Protein AF-A0A067TPL4-F1 (afdb_monomer)

Mean predicted aligned error: 11.35 Å

Secondary structure (DSSP, 8-state):
-----------S-HHHHHHHHHHHHHHHHHH-HHHHHHHHHHHHHSTTHHHHHHHIIIIIHHHHHHHHHHHHHTEETTEEPTTSHHHHHHHHHTTT---TTSHHHHHHHHHTS-TT----TTSSTTTHHHHHHHHHHHHHHHHHHHHH-

Sequence (149 aa):
MVPTTKICVPVPTLEGILELVANGWDATAITHPILTGLFFILWSYYPKFPFQVVRYVVWGLPKCIFVWFLRCLGFGEEGIEPDSYASRYQSTYYGAYIPEDSHFAHYQSYGALPLYRTTVHRNEEESSGLWDGFGWALFVGGLVVMVKY

InterPro domains:
  IPR038213 IFI6/IFI27-like domain superfamily [G3DSA:6.10.110.10] (52-121)

pLDDT: mean 81.96, std 11.32, range [49.0, 93.0]

Organism: Galerina marginata (strain CBS 339.88) (NCBI:txid685588)

Foldseek 3Di:
DDPDPDDDQDDPDPVSVVVVVVVVCCVPLVVCLLVLLVVLLVCLVPVCVVVVVVCCVVPVVVLLVLLVVLVQQQLALVGGHPPGVLNVVCCVPPNPDDDCPDPSVVSNVSNNDDSPPDPPPPPPPPCPPVSNVVSVVSNVVSVCSNVVD

Radius of gyration: 25.63 Å; Cα contacts (8 Å, |Δi|>4): 110; chains: 1; bounding box: 49×58×62 Å

Structure (mmCIF, N/CA/C/O backbone):
data_AF-A0A067TPL4-F1
#
_entry.id   AF-A0A067TPL4-F1
#
loop_
_atom_site.group_PDB
_atom_site.id
_atom_site.type_symbol
_atom_site.label_atom_id
_atom_site.label_alt_id
_atom_site.label_comp_id
_atom_site.label_asym_id
_atom_site.label_entity_id
_atom_site.label_seq_id
_atom_site.pdbx_PDB_ins_code
_atom_site.Cartn_x
_atom_site.Cartn_y
_atom_site.Cartn_z
_atom_site.occupancy
_atom_site.B_iso_or_equiv
_atom_site.auth_seq_id
_atom_site.auth_comp_id
_atom_site.auth_asym_id
_atom_site.auth_atom_id
_atom_site.pdbx_PDB_model_num
ATOM 1 N N . MET A 1 1 ? 12.630 40.946 -20.821 1.00 49.00 1 MET A N 1
ATOM 2 C CA . MET A 1 1 ? 11.352 40.248 -21.080 1.00 49.00 1 MET A CA 1
ATOM 3 C C . MET A 1 1 ? 11.545 38.796 -20.685 1.00 49.00 1 MET A C 1
ATOM 5 O O . MET A 1 1 ? 12.434 38.163 -21.232 1.00 49.00 1 MET A O 1
ATOM 9 N N . VAL A 1 2 ? 10.815 38.314 -19.678 1.00 59.41 2 VAL A N 1
ATOM 10 C CA . VAL A 1 2 ? 10.918 36.923 -19.205 1.00 59.41 2 VAL A CA 1
ATOM 11 C C . VAL A 1 2 ? 10.052 36.055 -20.125 1.00 59.41 2 VAL A C 1
ATOM 13 O O . VAL A 1 2 ? 8.862 36.357 -20.250 1.00 59.41 2 VAL A O 1
ATOM 16 N N . PRO A 1 3 ? 10.602 35.032 -20.804 1.00 61.66 3 PRO A N 1
ATOM 17 C CA . PRO A 1 3 ? 9.795 34.136 -21.621 1.00 61.66 3 PRO A CA 1
ATOM 18 C C . PRO A 1 3 ? 8.825 33.384 -20.706 1.00 61.66 3 PRO A C 1
ATOM 20 O O . PRO A 1 3 ? 9.230 32.689 -19.778 1.00 61.66 3 PRO A O 1
ATOM 23 N N . THR A 1 4 ? 7.529 33.581 -20.928 1.00 62.34 4 THR A N 1
ATOM 24 C CA . THR A 1 4 ? 6.472 32.917 -20.164 1.00 62.34 4 THR A CA 1
ATOM 25 C C . THR A 1 4 ? 6.242 31.545 -20.782 1.00 62.34 4 THR A C 1
ATOM 27 O O . THR A 1 4 ? 5.617 31.423 -21.836 1.00 62.34 4 THR A O 1
ATOM 30 N N . THR A 1 5 ? 6.778 30.506 -20.150 1.00 70.44 5 THR A N 1
ATOM 31 C CA . THR A 1 5 ? 6.550 29.113 -20.539 1.00 70.44 5 THR A CA 1
ATOM 32 C C . THR A 1 5 ? 5.084 28.772 -20.268 1.00 70.44 5 THR A C 1
ATOM 34 O O . THR A 1 5 ? 4.681 28.556 -19.127 1.00 70.44 5 THR A O 1
ATOM 37 N N . LYS A 1 6 ? 4.245 28.797 -21.309 1.00 55.88 6 LYS A N 1
ATOM 38 C CA . LYS A 1 6 ? 2.842 28.378 -21.211 1.00 55.88 6 LYS A CA 1
ATOM 39 C C . LYS A 1 6 ? 2.794 26.853 -21.162 1.00 55.88 6 LYS A C 1
ATOM 41 O O . LYS A 1 6 ? 2.967 26.200 -22.185 1.00 55.88 6 LYS A O 1
ATOM 46 N N . ILE A 1 7 ? 2.574 26.295 -19.975 1.00 58.41 7 ILE A N 1
ATOM 47 C CA . ILE A 1 7 ? 2.300 24.866 -19.802 1.00 58.41 7 ILE A CA 1
ATOM 48 C C . ILE A 1 7 ? 0.805 24.665 -20.059 1.00 58.41 7 ILE A C 1
ATOM 50 O O . ILE A 1 7 ? -0.029 24.956 -19.203 1.00 58.41 7 ILE A O 1
ATOM 54 N N . CYS A 1 8 ? 0.462 24.220 -21.264 1.00 63.31 8 CYS A N 1
ATOM 55 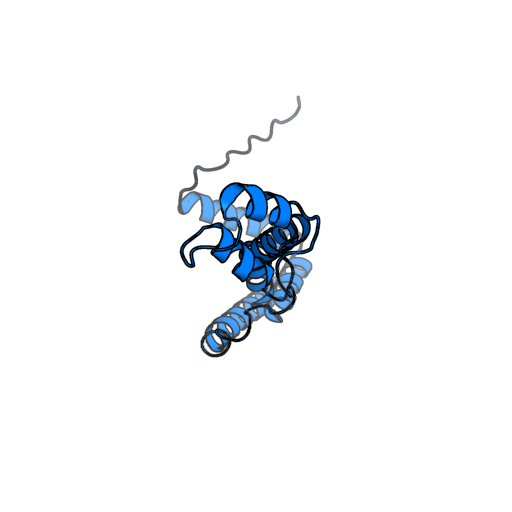C CA . CYS A 1 8 ? -0.891 23.790 -21.592 1.00 63.31 8 CYS A CA 1
ATOM 56 C C . CYS A 1 8 ? -1.049 22.344 -21.111 1.00 63.31 8 CYS A C 1
ATOM 58 O O . CYS A 1 8 ? -0.502 21.435 -21.726 1.00 63.31 8 CYS A O 1
ATOM 60 N N . VAL A 1 9 ? -1.752 22.130 -19.996 1.00 59.22 9 VAL A N 1
ATOM 61 C CA . VAL A 1 9 ? -2.098 20.776 -19.543 1.00 59.22 9 VAL A CA 1
ATOM 62 C C . VAL A 1 9 ? -3.332 20.332 -20.332 1.00 59.22 9 VAL A C 1
ATOM 64 O O . VAL A 1 9 ? -4.377 20.977 -20.194 1.00 59.22 9 VAL A O 1
ATOM 67 N N . PRO A 1 10 ? -3.246 19.297 -21.187 1.00 59.84 10 PRO A N 1
ATOM 68 C CA . PRO A 1 10 ? -4.414 18.802 -21.894 1.00 59.84 10 PRO A CA 1
ATOM 69 C C . PRO A 1 10 ? -5.445 18.269 -20.889 1.00 59.84 10 PRO A C 1
ATOM 71 O O . PRO A 1 10 ? -5.107 17.642 -19.884 1.00 59.84 10 PRO A O 1
ATOM 74 N N . VAL A 1 11 ? -6.720 18.549 -21.168 1.00 61.53 11 VAL A N 1
ATOM 75 C CA . VAL A 1 11 ? -7.891 17.939 -20.512 1.00 61.53 11 VAL A CA 1
ATOM 76 C C . VAL A 1 11 ? -7.692 16.413 -20.502 1.00 61.53 11 VAL A C 1
ATOM 78 O O . VAL A 1 11 ? -7.123 15.919 -21.473 1.00 61.53 11 VAL A O 1
ATOM 81 N N . PRO A 1 12 ? -8.110 15.657 -19.460 1.00 66.69 12 PRO A N 1
ATOM 82 C CA . PRO A 1 12 ? -7.796 14.230 -19.310 1.00 66.69 12 PRO A CA 1
ATOM 83 C C . PRO A 1 12 ? -8.559 13.360 -20.325 1.00 66.69 12 PRO A C 1
ATOM 85 O O . PRO A 1 12 ? -9.450 12.585 -19.985 1.00 66.69 12 PRO A O 1
ATOM 88 N N . THR A 1 13 ? -8.220 13.514 -21.597 1.00 84.62 13 THR A N 1
ATOM 89 C CA . THR A 1 13 ? -8.574 12.638 -22.701 1.00 84.62 13 THR A CA 1
ATOM 90 C C . THR A 1 13 ? -7.477 11.585 -22.842 1.00 84.62 13 THR A C 1
ATOM 92 O O . THR A 1 13 ? -6.321 11.818 -22.483 1.00 84.62 13 THR A O 1
ATOM 95 N N . LEU A 1 14 ? -7.826 10.404 -23.360 1.00 78.81 14 LEU A N 1
ATOM 96 C CA . LEU A 1 14 ? -6.853 9.328 -23.600 1.00 78.81 14 LEU A CA 1
ATOM 97 C C . LEU A 1 14 ? -5.683 9.800 -24.475 1.00 78.81 14 LEU A C 1
ATOM 99 O O . LEU A 1 14 ? -4.539 9.455 -24.199 1.00 78.81 14 LEU A O 1
ATOM 103 N N . GLU A 1 15 ? -5.969 10.636 -25.474 1.00 83.75 15 GLU A N 1
ATOM 104 C CA . GLU A 1 15 ? -4.963 11.246 -26.348 1.00 83.75 15 GLU A CA 1
ATOM 105 C C . GLU A 1 15 ? -4.005 12.157 -25.569 1.00 83.75 15 GLU A C 1
ATOM 107 O O . GLU A 1 15 ? -2.792 12.037 -25.723 1.00 83.75 15 GLU A O 1
ATOM 112 N N . GLY A 1 16 ? -4.523 12.987 -24.656 1.00 77.50 16 GLY A N 1
ATOM 113 C CA . GLY A 1 16 ? -3.700 13.868 -23.825 1.00 77.50 16 GLY A CA 1
ATOM 114 C C . GLY A 1 16 ? -2.793 13.113 -22.848 1.00 77.50 16 GLY A C 1
ATOM 115 O O . GLY A 1 16 ? -1.659 13.528 -22.614 1.00 77.50 16 GLY A O 1
ATOM 116 N N . ILE A 1 17 ? -3.250 11.977 -22.307 1.00 79.69 17 ILE A N 1
ATOM 117 C CA . ILE A 1 17 ? -2.412 11.110 -21.460 1.00 79.69 17 ILE A CA 1
ATOM 118 C C . ILE A 1 17 ? -1.279 10.503 -22.289 1.00 79.69 17 ILE A C 1
ATOM 120 O O . ILE A 1 17 ? -0.134 10.478 -21.840 1.00 79.69 17 ILE A O 1
ATOM 124 N N . LEU A 1 18 ? -1.588 10.030 -23.496 1.00 83.38 18 LEU A N 1
ATOM 125 C CA . LEU A 1 18 ? -0.613 9.385 -24.372 1.00 83.38 18 LEU A CA 1
ATOM 126 C C . LEU A 1 18 ? 0.478 10.375 -24.801 1.00 83.38 18 LEU A C 1
ATOM 128 O O . LEU A 1 18 ? 1.663 10.053 -24.739 1.00 83.38 18 LEU A O 1
ATOM 132 N N . GLU A 1 19 ? 0.089 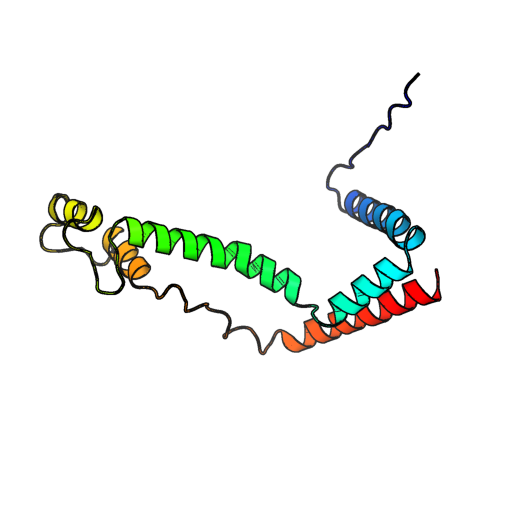11.604 -25.134 1.00 83.44 19 GLU A N 1
ATOM 133 C CA . GLU A 1 19 ? 1.009 12.685 -25.492 1.00 83.44 19 GLU A CA 1
ATOM 134 C C . GLU A 1 19 ? 1.876 13.133 -24.300 1.00 83.44 19 GLU A C 1
ATOM 136 O O . GLU A 1 19 ? 3.071 13.394 -24.453 1.00 83.44 19 GLU A O 1
ATOM 141 N N . LEU A 1 20 ? 1.317 13.149 -23.085 1.00 79.50 20 LEU A N 1
ATOM 142 C CA . LEU A 1 20 ? 2.062 13.452 -21.860 1.00 79.50 20 LEU A CA 1
ATOM 143 C C . LEU A 1 20 ? 3.088 12.362 -21.530 1.00 79.50 20 LEU A C 1
ATOM 145 O O . LEU A 1 20 ? 4.215 12.675 -21.143 1.00 79.50 20 LEU A O 1
ATOM 149 N N . VAL A 1 21 ? 2.722 11.092 -21.718 1.00 80.56 21 VAL A N 1
ATOM 150 C CA . VAL A 1 21 ? 3.643 9.962 -21.551 1.00 80.56 21 VAL A CA 1
ATOM 151 C C . VAL A 1 21 ? 4.752 10.015 -22.598 1.00 80.56 21 VAL A C 1
ATOM 153 O O . VAL A 1 21 ? 5.913 9.861 -22.231 1.00 80.56 21 VAL A O 1
ATOM 156 N N . ALA A 1 22 ? 4.427 10.283 -23.866 1.00 81.50 22 ALA A N 1
ATOM 157 C CA . ALA A 1 22 ? 5.415 10.387 -24.940 1.00 81.50 22 ALA A CA 1
ATOM 158 C C . ALA A 1 22 ? 6.409 11.537 -24.700 1.00 81.50 22 ALA A C 1
ATOM 160 O O . ALA A 1 22 ? 7.618 11.322 -24.712 1.00 81.50 22 ALA A O 1
ATOM 161 N N . ASN A 1 23 ? 5.915 12.734 -24.375 1.00 83.38 23 ASN A N 1
ATOM 162 C CA . ASN A 1 23 ? 6.776 13.885 -24.090 1.00 83.38 23 ASN A CA 1
ATOM 163 C C . ASN A 1 23 ? 7.626 13.682 -22.827 1.00 83.38 23 ASN A C 1
ATOM 165 O O . ASN A 1 23 ? 8.799 14.056 -22.793 1.00 83.38 23 ASN A O 1
ATOM 169 N N . GLY A 1 24 ? 7.048 13.085 -21.780 1.00 79.31 24 GLY A N 1
ATOM 170 C CA . GLY A 1 24 ? 7.783 12.743 -20.564 1.00 79.31 24 GLY A CA 1
ATOM 171 C C . GLY A 1 24 ? 8.869 11.702 -20.828 1.00 79.31 24 GLY A C 1
ATOM 172 O O . GLY A 1 24 ? 9.981 11.834 -20.310 1.00 79.31 24 GLY A O 1
ATOM 173 N N . TRP A 1 25 ? 8.563 10.706 -21.663 1.00 78.62 25 TRP A N 1
ATOM 174 C CA . TRP A 1 25 ? 9.503 9.679 -22.095 1.00 78.62 25 TRP A CA 1
ATOM 175 C C . TRP A 1 25 ? 10.679 10.282 -22.852 1.00 78.62 25 TRP A C 1
ATOM 177 O O . TRP A 1 25 ? 11.817 10.053 -22.459 1.00 78.62 25 TRP A O 1
ATOM 187 N N . ASP A 1 26 ? 10.428 11.106 -23.869 1.00 80.50 26 ASP A N 1
ATOM 188 C CA . ASP A 1 26 ? 11.501 11.726 -24.648 1.00 80.50 26 ASP A CA 1
ATOM 189 C C . ASP A 1 26 ? 12.392 12.607 -23.764 1.00 80.50 26 ASP A C 1
ATOM 191 O O . ASP A 1 26 ? 13.617 12.509 -23.818 1.00 80.50 26 ASP A O 1
ATOM 195 N N . ALA A 1 27 ? 11.805 13.393 -22.860 1.00 78.19 27 ALA A N 1
ATOM 196 C CA . ALA A 1 27 ? 12.577 14.222 -21.941 1.00 78.19 27 ALA A CA 1
ATOM 197 C C . ALA A 1 27 ? 13.463 13.398 -20.986 1.00 78.19 27 ALA A C 1
ATOM 199 O O . ALA A 1 27 ? 14.607 13.771 -20.731 1.00 78.19 27 ALA A O 1
ATOM 200 N N . THR A 1 28 ? 12.968 12.281 -20.447 1.00 75.75 28 THR A N 1
ATOM 201 C CA . THR A 1 28 ? 13.714 11.482 -19.456 1.00 75.75 28 THR A CA 1
ATOM 202 C C . THR A 1 28 ? 14.662 10.463 -20.086 1.00 75.75 28 THR A C 1
ATOM 204 O O . THR A 1 28 ? 15.809 10.354 -19.643 1.00 75.75 28 THR A O 1
ATOM 207 N N . ALA A 1 29 ? 14.229 9.749 -21.125 1.00 75.94 29 ALA A N 1
ATOM 208 C CA . ALA A 1 29 ? 15.024 8.727 -21.801 1.00 75.94 29 ALA A CA 1
ATOM 209 C C . ALA A 1 29 ? 16.213 9.333 -22.558 1.00 75.94 29 ALA A C 1
ATOM 211 O O . ALA A 1 29 ? 17.293 8.750 -22.534 1.00 75.94 29 ALA A O 1
ATOM 212 N N . ILE A 1 30 ? 16.050 10.518 -23.161 1.00 77.94 30 ILE A N 1
ATOM 213 C CA . ILE A 1 30 ? 17.129 11.177 -23.913 1.00 77.94 30 ILE A CA 1
ATOM 214 C C . ILE A 1 30 ? 18.124 11.860 -22.968 1.00 77.94 30 ILE A C 1
ATOM 216 O O . ILE A 1 30 ? 19.328 11.820 -23.208 1.00 77.94 30 ILE A O 1
ATOM 220 N N . THR A 1 31 ? 17.651 12.472 -21.877 1.00 86.19 31 THR A N 1
ATOM 221 C CA . THR A 1 31 ? 18.542 13.210 -20.964 1.00 86.19 31 THR A CA 1
ATOM 222 C C . THR A 1 31 ? 19.435 12.262 -20.159 1.00 86.19 31 THR A C 1
ATOM 224 O O . THR A 1 31 ? 20.614 12.554 -19.952 1.00 86.19 31 THR A O 1
ATOM 227 N N . HIS A 1 32 ? 18.902 11.117 -19.712 1.00 85.88 32 HIS A N 1
ATOM 228 C CA . HIS A 1 32 ? 19.638 10.172 -18.867 1.00 85.88 32 HIS A CA 1
ATOM 229 C C . HIS A 1 32 ? 19.316 8.697 -19.193 1.00 85.88 32 HIS A C 1
ATOM 231 O O . HIS A 1 32 ? 18.704 8.010 -18.368 1.00 85.88 32 HIS A O 1
ATOM 237 N N . PRO A 1 33 ? 19.766 8.170 -20.349 1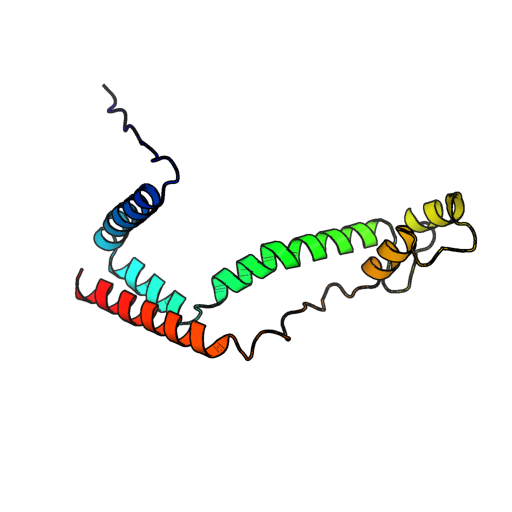.00 86.31 33 PRO A N 1
ATOM 238 C CA . PRO A 1 33 ? 19.434 6.812 -20.805 1.00 86.31 33 PRO A CA 1
ATOM 239 C C . PRO A 1 33 ? 19.931 5.711 -19.855 1.00 86.31 33 PRO A C 1
ATOM 241 O O . PRO A 1 33 ? 19.249 4.715 -19.616 1.00 86.31 33 PRO A O 1
ATOM 244 N N . ILE A 1 34 ? 21.093 5.914 -19.224 1.00 87.75 34 ILE A N 1
ATOM 245 C CA . ILE A 1 34 ? 21.650 4.960 -18.254 1.00 87.75 34 ILE A CA 1
ATOM 246 C C . ILE A 1 34 ? 20.794 4.906 -16.980 1.00 87.75 34 ILE A C 1
ATOM 248 O O . ILE A 1 34 ? 20.511 3.821 -16.477 1.00 87.75 34 ILE A O 1
ATOM 252 N N . LEU A 1 35 ? 20.361 6.057 -16.449 1.00 88.06 35 LEU A N 1
ATOM 253 C CA . LEU A 1 35 ? 19.547 6.098 -15.227 1.00 88.06 35 LEU A CA 1
ATOM 254 C C . LEU A 1 35 ? 18.156 5.512 -15.463 1.00 88.06 35 LEU A C 1
ATOM 256 O O . LEU A 1 35 ? 17.671 4.753 -14.626 1.00 88.06 35 LEU A O 1
ATOM 260 N N . THR A 1 36 ? 17.529 5.829 -16.598 1.00 87.31 36 THR A N 1
ATOM 261 C CA . THR A 1 36 ? 16.215 5.280 -16.956 1.00 87.31 36 THR A CA 1
ATOM 262 C C . THR A 1 36 ? 16.289 3.773 -17.195 1.00 87.31 36 THR A C 1
ATOM 264 O O . THR A 1 36 ? 15.467 3.034 -16.653 1.00 87.31 36 THR A O 1
ATOM 267 N N . GLY A 1 37 ? 17.319 3.289 -17.896 1.00 87.38 37 GLY A N 1
ATOM 268 C CA . GLY A 1 37 ? 17.575 1.858 -18.068 1.00 87.38 37 GLY A CA 1
ATOM 269 C C . GLY A 1 37 ? 17.800 1.116 -16.745 1.00 87.38 37 GLY A C 1
ATOM 270 O O . GLY A 1 37 ? 17.148 0.102 -16.492 1.00 87.38 37 GLY A O 1
ATOM 271 N N . LEU A 1 38 ? 18.656 1.646 -15.859 1.00 89.38 38 LEU A N 1
ATOM 272 C CA . LEU A 1 38 ? 18.898 1.063 -14.531 1.00 89.38 38 LEU A CA 1
ATOM 273 C C . LEU A 1 38 ? 17.630 1.042 -13.681 1.00 89.38 38 LEU A C 1
ATOM 275 O O . LEU A 1 38 ? 17.376 0.059 -12.989 1.00 89.38 38 LEU A O 1
ATOM 279 N N . PHE A 1 39 ? 16.825 2.101 -13.742 1.00 89.38 39 PHE A N 1
ATOM 280 C CA . PHE A 1 39 ? 15.551 2.166 -13.038 1.00 89.38 39 PHE A CA 1
ATOM 281 C C . PHE A 1 39 ? 14.580 1.079 -13.519 1.00 89.38 39 PHE A C 1
ATOM 283 O O . PHE A 1 39 ? 13.990 0.385 -12.690 1.00 89.38 39 PHE A O 1
ATOM 290 N N . PHE A 1 40 ? 14.458 0.868 -14.834 1.00 88.62 40 PHE A N 1
ATOM 291 C CA . PHE A 1 40 ? 13.622 -0.203 -15.386 1.00 88.62 40 PHE A CA 1
ATOM 292 C C . PHE A 1 40 ? 14.111 -1.599 -15.005 1.00 88.62 40 PHE A C 1
ATOM 294 O O . PHE A 1 40 ? 13.296 -2.451 -14.650 1.00 88.62 40 PHE A O 1
ATOM 301 N N . ILE A 1 41 ? 15.424 -1.826 -15.014 1.00 89.06 41 ILE A N 1
ATOM 302 C CA . ILE A 1 41 ? 16.018 -3.099 -14.584 1.00 89.06 41 ILE A CA 1
ATOM 303 C C . ILE A 1 41 ? 15.785 -3.326 -13.083 1.00 89.06 41 ILE A C 1
ATOM 305 O O . ILE A 1 41 ? 15.398 -4.420 -12.673 1.00 89.06 41 ILE A O 1
ATOM 309 N N . LEU A 1 42 ? 15.958 -2.292 -12.256 1.00 89.69 42 LEU A N 1
ATOM 310 C CA . LEU A 1 42 ? 15.701 -2.372 -10.818 1.00 89.69 42 LEU A CA 1
ATOM 311 C C . LEU A 1 42 ? 14.225 -2.679 -10.533 1.00 89.69 42 LEU A C 1
ATOM 313 O O . LEU A 1 42 ? 13.918 -3.532 -9.700 1.00 89.69 42 LEU A O 1
ATOM 317 N N . TRP A 1 43 ? 13.306 -2.026 -11.247 1.00 88.94 43 TRP A N 1
ATOM 318 C CA . TRP A 1 43 ? 11.875 -2.298 -11.127 1.00 88.94 43 TRP A CA 1
ATOM 319 C C . TRP A 1 43 ? 11.527 -3.699 -11.647 1.00 88.94 43 TRP A C 1
ATOM 321 O O . TRP A 1 43 ? 10.744 -4.408 -11.020 1.00 88.94 43 TRP A O 1
ATOM 331 N N . SER A 1 44 ? 12.166 -4.172 -12.716 1.00 91.12 44 SER A N 1
ATOM 332 C CA . SER A 1 44 ? 11.984 -5.541 -13.208 1.00 91.12 44 SER A CA 1
ATOM 333 C C . SER A 1 44 ? 12.284 -6.610 -12.154 1.00 91.12 44 SER A C 1
ATOM 335 O O . SER A 1 44 ? 11.673 -7.676 -12.212 1.00 91.12 44 SER A O 1
ATOM 337 N N . TYR A 1 45 ? 13.188 -6.349 -11.208 1.00 87.44 45 TYR A N 1
ATOM 338 C CA . TYR A 1 45 ? 13.503 -7.300 -10.143 1.00 87.44 45 TYR A CA 1
ATOM 339 C C . TYR A 1 45 ? 12.388 -7.381 -9.083 1.00 87.44 45 TYR A C 1
ATOM 341 O O . TYR A 1 45 ? 12.175 -8.429 -8.478 1.00 87.44 45 TYR A O 1
ATOM 349 N N . TYR A 1 46 ? 11.614 -6.303 -8.907 1.00 86.06 46 TYR A N 1
ATOM 350 C CA . TYR A 1 46 ? 10.461 -6.251 -8.004 1.00 86.06 46 TYR A CA 1
ATOM 351 C C . TYR A 1 46 ? 9.241 -5.562 -8.650 1.00 86.06 46 TYR A C 1
ATOM 353 O O . TYR A 1 46 ? 8.788 -4.513 -8.178 1.00 86.06 46 TYR A O 1
ATOM 361 N N . PRO A 1 47 ? 8.632 -6.159 -9.693 1.00 85.69 47 PRO A N 1
ATOM 362 C CA . PRO A 1 47 ? 7.565 -5.520 -10.467 1.00 85.69 47 PRO A CA 1
ATOM 363 C C . PRO A 1 47 ? 6.319 -5.238 -9.617 1.00 85.69 47 PRO A C 1
ATOM 365 O O . PRO A 1 47 ? 5.622 -4.243 -9.819 1.00 85.69 47 PRO A O 1
ATOM 368 N N . LYS A 1 48 ? 6.082 -6.093 -8.614 1.00 84.50 48 LYS A N 1
ATOM 369 C CA . LYS A 1 48 ? 4.940 -6.043 -7.690 1.00 84.50 48 LYS A CA 1
ATOM 370 C C . LYS A 1 48 ? 5.072 -4.959 -6.618 1.00 84.50 48 LYS A C 1
ATOM 372 O O . LYS A 1 48 ? 4.057 -4.542 -6.063 1.00 84.50 48 LYS A O 1
ATOM 377 N N . PHE A 1 49 ? 6.290 -4.513 -6.305 1.00 83.56 49 PHE A N 1
ATOM 378 C CA . PHE A 1 49 ? 6.564 -3.669 -5.139 1.00 83.56 49 PHE A CA 1
ATOM 379 C C . PHE A 1 49 ? 5.754 -2.364 -5.099 1.00 83.56 49 PHE A C 1
ATOM 381 O O . PHE A 1 49 ? 5.071 -2.145 -4.098 1.00 83.56 49 PHE A O 1
ATOM 388 N N . PRO A 1 50 ? 5.720 -1.516 -6.148 1.00 82.69 50 PRO A N 1
ATOM 389 C CA . PRO A 1 50 ? 4.979 -0.255 -6.066 1.00 82.69 50 PRO A CA 1
ATOM 390 C C . PRO A 1 50 ? 3.476 -0.478 -5.879 1.00 82.69 50 PRO A C 1
ATOM 392 O O . PRO A 1 50 ? 2.841 0.220 -5.094 1.0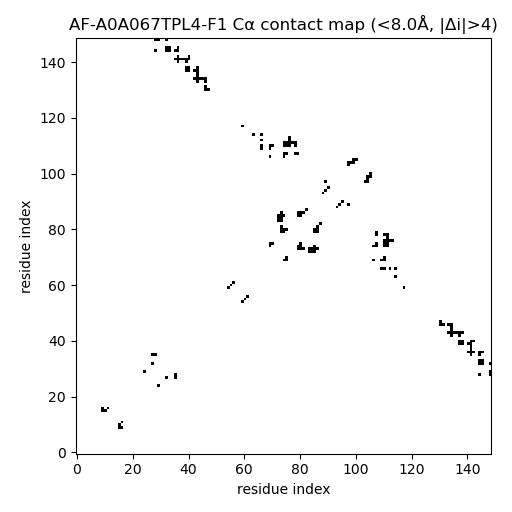0 82.69 50 PRO A O 1
ATOM 395 N N . PHE A 1 51 ? 2.905 -1.500 -6.516 1.00 84.88 51 PHE A N 1
ATOM 396 C CA . PHE A 1 51 ? 1.490 -1.837 -6.358 1.00 84.88 51 PHE A CA 1
ATOM 397 C C . PHE A 1 51 ? 1.180 -2.397 -4.969 1.00 84.88 51 PHE A C 1
ATOM 399 O O . PHE A 1 51 ? 0.134 -2.087 -4.398 1.00 84.88 51 PHE A O 1
ATOM 406 N N . GLN A 1 52 ? 2.090 -3.186 -4.393 1.00 83.12 52 GLN A N 1
ATOM 407 C CA . GLN A 1 52 ? 1.972 -3.651 -3.013 1.00 83.12 52 GLN A CA 1
ATOM 408 C C . GLN A 1 52 ? 2.033 -2.489 -2.024 1.00 83.12 52 GLN A C 1
ATOM 410 O O . GLN A 1 52 ? 1.205 -2.445 -1.113 1.00 83.12 52 GLN A O 1
ATOM 415 N N . VAL A 1 53 ? 2.956 -1.544 -2.225 1.00 84.75 53 VAL A N 1
ATOM 416 C CA . VAL A 1 53 ? 3.067 -0.331 -1.406 1.00 84.75 53 VAL A CA 1
ATOM 417 C C . VAL A 1 53 ? 1.790 0.487 -1.511 1.00 84.75 53 VAL A C 1
ATOM 419 O O . VAL A 1 53 ? 1.222 0.824 -0.480 1.00 84.75 53 VAL A O 1
ATOM 422 N N . VAL A 1 54 ? 1.279 0.737 -2.718 1.00 87.31 54 VAL A N 1
ATOM 423 C CA . VAL A 1 54 ? 0.005 1.446 -2.902 1.00 87.31 54 VAL A CA 1
ATOM 424 C C . VAL A 1 54 ? -1.119 0.699 -2.191 1.00 87.31 54 VAL A C 1
ATOM 426 O O . VAL A 1 54 ? -1.787 1.276 -1.346 1.00 87.31 54 VAL A O 1
ATOM 429 N N . ARG A 1 55 ? -1.296 -0.603 -2.422 1.00 84.88 55 ARG A N 1
ATOM 430 C CA . ARG A 1 55 ? -2.334 -1.386 -1.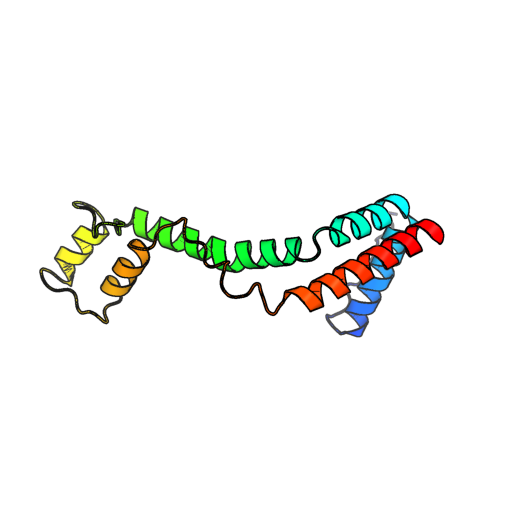735 1.00 84.88 55 ARG A CA 1
ATOM 431 C C . ARG A 1 55 ? -2.213 -1.297 -0.210 1.00 84.88 55 ARG A C 1
ATOM 433 O O . ARG A 1 55 ? -3.222 -1.169 0.479 1.00 84.88 55 ARG A O 1
ATOM 440 N N . TYR A 1 56 ? -0.995 -1.362 0.320 1.00 83.62 56 TYR A N 1
ATOM 441 C CA . TYR A 1 56 ? -0.740 -1.256 1.753 1.00 83.62 56 TYR A CA 1
ATOM 442 C C . TYR A 1 56 ? -1.031 0.149 2.290 1.00 83.62 56 TYR A C 1
ATOM 444 O O . TYR A 1 56 ? -1.684 0.290 3.320 1.00 83.62 56 TYR A O 1
ATOM 452 N N . VAL A 1 57 ? -0.600 1.192 1.586 1.00 86.44 57 VAL A N 1
ATOM 453 C CA . VAL A 1 57 ? -0.836 2.586 1.970 1.00 86.44 57 VAL A CA 1
ATOM 454 C C . VAL A 1 57 ? -2.318 2.916 1.907 1.00 86.44 57 VAL A C 1
ATOM 456 O O . VAL A 1 57 ? -2.838 3.549 2.818 1.00 86.44 57 VAL A O 1
ATOM 459 N N . VAL A 1 58 ? -3.013 2.473 0.861 1.00 87.62 58 VAL A N 1
ATOM 460 C CA . VAL A 1 58 ? -4.413 2.835 0.688 1.00 87.62 58 VAL A CA 1
ATOM 461 C C . VAL A 1 58 ? -5.311 1.981 1.591 1.00 87.62 58 VAL A C 1
ATOM 463 O O . VAL A 1 58 ? -6.178 2.549 2.239 1.00 87.62 58 VAL A O 1
ATOM 466 N N . TRP A 1 59 ? -5.118 0.659 1.724 1.00 83.62 59 TRP A N 1
ATOM 467 C CA . TRP A 1 59 ? -6.013 -0.182 2.554 1.00 83.62 59 TRP A CA 1
ATOM 468 C C . TRP A 1 59 ? -5.466 -0.517 3.946 1.00 83.62 59 TRP A C 1
ATOM 470 O O . TRP A 1 59 ? -6.229 -0.600 4.907 1.00 83.62 59 TRP A O 1
ATOM 480 N N . GLY A 1 60 ? -4.161 -0.739 4.078 1.00 83.19 60 GLY A N 1
ATOM 481 C CA . GLY A 1 60 ? -3.541 -1.100 5.356 1.00 83.19 60 GLY A CA 1
ATOM 482 C C . GLY A 1 60 ? -3.471 0.085 6.315 1.00 83.19 60 GLY A C 1
ATOM 483 O O . GLY A 1 60 ? -3.875 -0.026 7.471 1.00 83.19 60 GLY A O 1
ATOM 484 N N . LEU A 1 61 ? -3.019 1.237 5.821 1.00 86.00 61 LEU A N 1
ATOM 485 C CA . LEU A 1 61 ? -2.782 2.429 6.637 1.00 86.00 61 LEU A CA 1
ATOM 486 C C . LEU A 1 61 ? -4.072 2.969 7.290 1.00 86.00 61 LEU A C 1
ATOM 488 O O . LEU A 1 61 ? -4.067 3.141 8.510 1.00 86.00 61 LEU A O 1
ATOM 492 N N . PRO A 1 62 ? -5.206 3.141 6.575 1.00 87.56 62 PRO A N 1
ATOM 493 C CA . PRO A 1 62 ? -6.450 3.589 7.202 1.00 87.56 62 PRO A CA 1
ATOM 494 C C . PRO A 1 62 ? -6.989 2.601 8.228 1.00 87.56 62 PRO A C 1
ATOM 496 O O . PRO A 1 62 ? -7.499 3.017 9.264 1.00 87.56 62 PRO A O 1
ATOM 499 N N . LYS A 1 63 ? -6.833 1.294 7.984 1.00 86.06 63 LYS A N 1
ATOM 500 C CA . LYS A 1 63 ? -7.242 0.271 8.949 1.00 86.06 63 LYS A CA 1
ATOM 501 C C . LYS A 1 63 ? -6.412 0.359 10.230 1.00 86.06 63 LYS A C 1
ATOM 503 O O . LYS A 1 63 ? -6.981 0.314 11.317 1.00 86.06 63 LYS A O 1
ATOM 508 N N . CYS A 1 64 ? -5.096 0.532 10.114 1.00 86.00 64 CYS A N 1
ATOM 509 C CA . CYS A 1 64 ? -4.222 0.732 11.270 1.00 86.00 64 CYS A CA 1
ATOM 510 C C . CYS A 1 64 ? -4.582 2.005 12.043 1.00 86.00 64 CYS A C 1
ATOM 512 O O . CYS A 1 64 ? -4.689 1.952 13.265 1.00 86.00 64 CYS A O 1
ATOM 514 N N . ILE A 1 65 ? -4.822 3.121 11.346 1.00 89.06 65 ILE A N 1
ATOM 515 C CA . ILE A 1 65 ? -5.252 4.382 11.972 1.00 89.06 65 ILE A CA 1
ATOM 516 C C . ILE A 1 65 ? -6.587 4.195 12.702 1.00 89.06 65 ILE A C 1
ATOM 518 O O . ILE A 1 65 ? -6.732 4.646 13.835 1.00 89.06 65 ILE A O 1
ATOM 522 N N . PHE A 1 66 ? -7.547 3.505 12.085 1.00 89.81 66 PHE A N 1
ATOM 523 C CA . PHE A 1 66 ? -8.860 3.258 12.674 1.00 89.81 66 PHE A CA 1
ATOM 524 C C . PHE A 1 66 ? -8.776 2.397 13.941 1.00 89.81 66 PHE A C 1
ATOM 526 O O . PHE A 1 66 ? -9.331 2.767 14.972 1.00 89.81 66 PHE A O 1
ATOM 533 N N . VAL A 1 67 ? -8.032 1.286 13.902 1.00 88.62 67 VAL A N 1
ATOM 534 C CA . VAL A 1 67 ? -7.826 0.428 15.084 1.00 88.62 67 VAL A CA 1
ATOM 535 C C . VAL A 1 67 ? -7.064 1.178 16.178 1.00 88.62 67 VAL A C 1
ATOM 537 O O . VAL A 1 67 ? -7.422 1.080 17.348 1.00 88.62 67 VAL A O 1
ATOM 540 N N . TRP A 1 68 ? -6.048 1.964 15.817 1.00 88.62 68 TRP A N 1
ATOM 541 C CA . TRP A 1 68 ? -5.322 2.803 16.771 1.00 88.62 68 TRP A CA 1
ATOM 542 C C . TRP A 1 68 ? -6.246 3.820 17.453 1.00 88.62 68 TRP A C 1
ATOM 544 O O . TRP A 1 68 ? -6.232 3.938 18.675 1.00 88.62 68 TRP A O 1
ATOM 554 N N . PHE A 1 69 ? -7.108 4.487 16.685 1.00 91.38 69 PHE A N 1
ATOM 555 C CA . PHE A 1 69 ? -8.097 5.418 17.220 1.00 91.38 69 PHE A CA 1
ATOM 556 C C . PHE A 1 69 ? -9.080 4.732 18.182 1.00 91.38 69 PHE A C 1
ATOM 558 O O . PHE A 1 69 ? -9.357 5.259 19.258 1.00 91.38 69 PHE A O 1
ATOM 565 N N . LEU A 1 70 ? -9.561 3.531 17.842 1.00 91.25 70 LEU A N 1
ATOM 566 C CA . LEU A 1 70 ? -10.415 2.738 18.730 1.00 91.25 70 LEU A CA 1
ATOM 567 C C . LEU A 1 70 ? -9.702 2.350 20.034 1.00 91.25 70 LEU A C 1
ATOM 569 O O . LEU A 1 70 ? -10.305 2.446 21.104 1.00 91.25 70 LEU A O 1
ATOM 573 N N . ARG A 1 71 ? -8.412 2.001 19.977 1.00 87.56 71 ARG A N 1
ATOM 574 C CA . ARG A 1 71 ? -7.609 1.752 21.185 1.00 87.56 71 ARG A CA 1
ATOM 575 C C . ARG A 1 71 ? -7.491 2.995 22.056 1.00 87.56 71 ARG A C 1
ATOM 577 O O . ARG A 1 71 ? -7.669 2.895 23.262 1.00 87.56 71 ARG A O 1
ATOM 584 N N . CYS A 1 72 ? -7.286 4.172 21.465 1.00 89.81 72 CYS A N 1
ATOM 585 C CA . CYS A 1 72 ? -7.286 5.431 22.216 1.00 89.81 72 CYS A CA 1
ATOM 586 C C . CYS A 1 72 ? -8.636 5.731 22.890 1.00 89.81 72 CYS A C 1
ATOM 588 O O . CYS A 1 72 ? -8.665 6.399 23.921 1.00 89.81 72 CYS A O 1
ATOM 590 N N . LEU A 1 73 ? -9.750 5.241 22.337 1.00 91.75 73 LEU A N 1
ATOM 591 C CA . LEU A 1 73 ? -11.072 5.353 22.960 1.00 91.75 73 LEU A CA 1
ATOM 592 C C . LEU A 1 73 ? -11.300 4.336 24.091 1.00 91.75 73 LEU A C 1
ATOM 594 O O . LEU A 1 73 ? -12.263 4.495 24.843 1.00 91.75 73 LEU A O 1
ATOM 598 N N . GLY A 1 74 ? -10.431 3.333 24.234 1.00 91.06 74 GLY A N 1
ATOM 599 C CA . GLY A 1 74 ? -10.531 2.280 25.246 1.00 91.06 74 GLY A CA 1
ATOM 600 C C . GLY A 1 74 ? -11.089 0.955 24.744 1.00 91.06 74 GLY A C 1
ATOM 601 O O . GLY A 1 74 ? -11.465 0.115 25.558 1.00 91.06 74 GLY A O 1
ATOM 602 N N . PHE A 1 75 ? -11.173 0.754 23.427 1.00 91.56 75 PHE A N 1
ATOM 603 C CA . PHE A 1 75 ? -11.446 -0.564 22.856 1.00 91.56 75 PHE A CA 1
ATOM 604 C C . PHE A 1 75 ? -10.125 -1.331 22.720 1.00 91.56 75 PHE A C 1
ATOM 606 O O . PHE A 1 75 ? -9.380 -1.144 21.756 1.00 91.56 75 PHE A O 1
ATOM 613 N N . GLY A 1 76 ? -9.819 -2.153 23.720 1.00 85.81 76 GLY A N 1
ATOM 614 C CA . GLY A 1 76 ? -8.617 -2.975 23.786 1.00 85.81 76 GLY A CA 1
ATOM 615 C C . GLY A 1 76 ? -8.805 -4.382 23.216 1.00 85.81 76 GLY A C 1
ATOM 616 O O . GLY A 1 76 ? -9.907 -4.800 22.860 1.00 85.81 76 GLY A O 1
ATOM 617 N N . GLU A 1 77 ? -7.703 -5.135 23.165 1.00 84.25 77 GLU A N 1
ATOM 618 C CA . GLU A 1 77 ? -7.704 -6.536 22.716 1.00 84.25 77 GLU A CA 1
ATOM 619 C C . GLU A 1 77 ? -8.477 -7.458 23.671 1.00 84.25 77 GLU A C 1
ATOM 621 O O . GLU A 1 77 ? -9.135 -8.396 23.229 1.00 84.25 77 GLU A O 1
ATOM 626 N N . GLU A 1 78 ? -8.444 -7.160 24.972 1.00 85.12 78 GLU A N 1
ATOM 627 C CA . GLU A 1 78 ? -9.116 -7.934 26.027 1.00 85.12 78 GLU A CA 1
ATOM 628 C C . GLU A 1 78 ? -10.537 -7.431 26.334 1.00 85.12 78 GLU A C 1
ATOM 630 O O . GLU A 1 78 ? -11.217 -7.956 27.215 1.00 85.12 78 GLU A O 1
ATOM 635 N N . GLY A 1 79 ? -11.010 -6.420 25.600 1.00 86.12 79 GLY A N 1
ATOM 636 C CA . GLY A 1 79 ? -12.303 -5.783 25.817 1.00 86.12 79 GLY A CA 1
ATOM 637 C C . GLY A 1 79 ? -12.179 -4.296 26.126 1.00 86.12 79 GLY A C 1
ATOM 638 O O . GLY A 1 79 ? -11.283 -3.612 25.639 1.00 86.12 79 GLY A O 1
ATOM 639 N N . ILE A 1 80 ? -13.135 -3.773 26.888 1.00 90.06 80 ILE A N 1
ATOM 640 C CA . ILE A 1 80 ? -13.250 -2.336 27.146 1.00 90.06 80 ILE A CA 1
ATOM 641 C C . ILE A 1 80 ? -12.418 -1.983 28.371 1.00 90.06 80 ILE A C 1
ATOM 643 O O . ILE A 1 80 ? -12.619 -2.540 29.449 1.00 90.06 80 ILE A O 1
ATOM 647 N N . GLU A 1 81 ? -11.494 -1.046 28.202 1.00 91.00 81 GLU A N 1
ATOM 648 C CA . GLU A 1 81 ? -10.576 -0.648 29.260 1.00 91.00 81 GLU A CA 1
ATOM 649 C C . GLU A 1 81 ? -11.323 0.136 30.357 1.00 91.00 81 GLU A C 1
ATOM 651 O O . GLU A 1 81 ? -12.092 1.053 30.033 1.00 91.00 81 GLU A O 1
ATOM 656 N N . PRO A 1 82 ? -11.158 -0.212 31.648 1.00 87.94 82 PRO A N 1
ATOM 657 C CA . PRO A 1 82 ? -11.825 0.498 32.733 1.00 87.94 82 PRO A CA 1
ATOM 658 C C . PRO A 1 82 ? -11.376 1.965 32.785 1.00 87.94 82 PRO A C 1
ATOM 660 O O . PRO A 1 82 ? -10.216 2.277 32.550 1.00 87.94 82 PRO A O 1
ATOM 663 N N . ASP A 1 83 ? -12.316 2.864 33.085 1.00 90.88 83 ASP A N 1
ATOM 664 C CA . ASP A 1 83 ? -12.123 4.327 33.110 1.00 90.88 83 ASP A CA 1
ATOM 665 C C . ASP A 1 83 ? -11.776 4.975 31.750 1.00 90.88 83 ASP A C 1
ATOM 667 O O . ASP A 1 83 ? -11.395 6.141 31.660 1.00 90.88 83 ASP A O 1
ATOM 671 N N . SER A 1 84 ? -11.982 4.253 30.647 1.00 92.38 84 SER A N 1
ATOM 672 C CA . SER A 1 84 ? -11.875 4.809 29.295 1.00 92.38 84 SER A CA 1
ATOM 673 C C . SER A 1 84 ? -13.147 5.524 28.818 1.00 92.38 84 SER A C 1
ATOM 675 O O . SER A 1 84 ? -14.233 5.375 29.395 1.00 92.38 84 SER A O 1
ATOM 677 N N . TYR A 1 85 ? -13.041 6.253 27.700 1.00 92.06 85 TYR A N 1
ATOM 678 C CA . TYR A 1 85 ? -14.198 6.876 27.047 1.00 92.06 85 TYR A CA 1
ATOM 679 C C . TYR A 1 85 ? -15.254 5.832 26.657 1.00 92.06 85 TYR A C 1
ATOM 681 O O . TYR A 1 85 ? -16.443 6.036 26.907 1.00 92.06 85 TYR A O 1
ATOM 689 N N . ALA A 1 86 ? -14.823 4.689 26.116 1.00 91.81 86 ALA A N 1
ATOM 690 C CA . ALA A 1 86 ? -15.695 3.573 25.771 1.00 91.81 86 ALA A CA 1
ATOM 691 C C . ALA A 1 86 ? -16.448 3.030 26.998 1.00 91.81 86 ALA A C 1
ATOM 693 O O . ALA A 1 86 ? -17.657 2.810 26.911 1.00 91.81 86 ALA A O 1
ATOM 694 N N . SER A 1 87 ? -15.783 2.902 28.155 1.00 91.38 87 SER A N 1
ATOM 695 C CA . SER A 1 87 ? -16.421 2.431 29.396 1.00 91.38 87 SER A CA 1
ATOM 696 C C . SER A 1 87 ? -17.500 3.396 29.905 1.00 91.38 87 SER A C 1
ATOM 698 O O . SER A 1 87 ? -18.592 2.978 30.300 1.00 91.38 87 SER A O 1
ATOM 700 N N . ARG A 1 88 ? -17.239 4.708 29.816 1.00 93.00 88 ARG A N 1
ATOM 701 C CA . ARG A 1 88 ? -18.187 5.757 30.217 1.00 93.00 88 ARG A CA 1
ATOM 702 C C . ARG A 1 88 ? -19.368 5.849 29.249 1.00 93.00 88 ARG A C 1
ATOM 704 O O . ARG A 1 88 ? -20.501 6.087 29.667 1.00 93.00 88 ARG A O 1
ATOM 711 N N . TYR A 1 89 ? -19.122 5.636 27.959 1.00 91.50 89 TYR A N 1
ATOM 712 C CA . TYR A 1 89 ? -20.175 5.592 26.949 1.00 91.50 89 TYR A CA 1
ATOM 713 C C . TYR A 1 89 ? -21.070 4.360 27.129 1.00 91.50 89 TYR A C 1
ATOM 715 O O . TYR A 1 89 ? -22.296 4.489 27.120 1.00 91.50 89 TYR A O 1
ATOM 723 N N . GLN A 1 90 ? -20.475 3.189 27.383 1.00 93.00 90 GLN A N 1
ATOM 724 C CA . GLN A 1 90 ? -21.217 1.970 27.693 1.00 93.00 90 GLN A CA 1
ATOM 725 C C . GLN A 1 90 ? -22.120 2.166 28.912 1.00 93.00 90 GLN A C 1
ATOM 727 O O . GLN A 1 90 ? -23.314 1.890 28.821 1.00 93.00 90 GLN A O 1
ATOM 732 N N . SER A 1 91 ? -21.587 2.673 30.027 1.00 92.62 91 SER A N 1
ATOM 733 C CA . SER A 1 91 ? -22.365 2.834 31.262 1.00 92.62 91 SER A CA 1
ATOM 734 C C . SER A 1 91 ? -23.525 3.820 31.115 1.00 92.62 91 SER A C 1
ATOM 736 O O . SER A 1 91 ? -24.573 3.621 31.724 1.00 92.62 91 SER A O 1
ATOM 738 N N . THR A 1 92 ? -23.360 4.846 30.276 1.00 92.56 92 THR A N 1
ATOM 739 C CA . THR A 1 92 ? -24.381 5.878 30.056 1.00 92.56 92 THR A CA 1
ATOM 740 C C . THR A 1 92 ? -25.497 5.413 29.115 1.00 92.56 92 THR A C 1
ATOM 742 O O . THR A 1 92 ? -26.657 5.731 29.361 1.00 92.56 92 THR A O 1
ATOM 745 N N . TYR A 1 93 ? -25.170 4.682 28.041 1.00 90.56 93 TYR A N 1
ATOM 746 C CA . TYR A 1 93 ? -26.129 4.375 26.965 1.00 90.56 93 TYR A CA 1
ATOM 747 C C . TYR A 1 93 ? -26.592 2.915 26.901 1.00 90.56 93 TYR A C 1
ATOM 749 O O . TYR A 1 93 ? -27.723 2.664 26.495 1.00 90.56 93 TYR A O 1
ATOM 757 N N . TYR A 1 94 ? -25.745 1.957 27.282 1.00 88.25 94 TYR A N 1
ATOM 758 C CA . TYR A 1 94 ? -26.023 0.517 27.153 1.00 88.25 94 TYR A CA 1
ATOM 759 C C . TYR A 1 94 ? -26.173 -0.182 28.514 1.00 88.25 94 TYR A C 1
ATOM 761 O O . TYR A 1 94 ? -26.860 -1.195 28.638 1.00 88.25 94 TYR A O 1
ATOM 769 N N . GLY A 1 95 ? -25.550 0.360 29.562 1.00 88.06 95 GLY A N 1
ATOM 770 C CA . GLY A 1 95 ? -25.545 -0.233 30.893 1.00 88.06 95 GLY A CA 1
ATOM 771 C C . GLY A 1 95 ? -24.895 -1.621 30.892 1.00 88.06 95 GLY A C 1
ATOM 772 O O . GLY A 1 95 ? -23.725 -1.772 30.536 1.00 88.06 95 GLY A O 1
ATOM 773 N N . ALA A 1 96 ? -25.659 -2.633 31.313 1.00 84.62 96 ALA A N 1
ATOM 774 C CA . ALA A 1 96 ? -25.188 -4.012 31.467 1.00 84.62 96 ALA A CA 1
ATOM 775 C C . ALA A 1 96 ? -25.314 -4.878 30.199 1.00 84.62 96 ALA A C 1
ATOM 777 O O . ALA A 1 96 ? -24.750 -5.970 3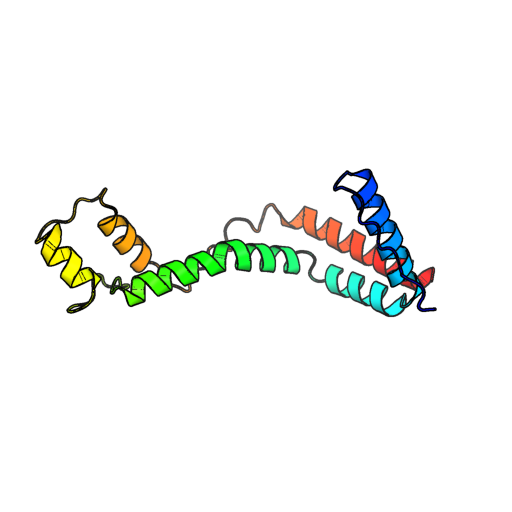0.168 1.00 84.62 96 ALA A O 1
ATOM 778 N N . TYR A 1 97 ? -26.045 -4.430 29.171 1.00 89.56 97 TYR A N 1
ATOM 779 C CA . TYR A 1 97 ? -26.302 -5.222 27.965 1.00 89.56 97 TYR A CA 1
ATOM 780 C C . TYR A 1 97 ? -26.007 -4.418 26.697 1.00 89.56 97 TYR A C 1
ATOM 782 O O . TYR A 1 97 ? -26.567 -3.346 26.481 1.00 89.56 97 TYR A O 1
ATOM 790 N N . ILE A 1 98 ? -25.143 -4.963 25.840 1.00 89.12 98 ILE A N 1
ATOM 791 C CA . ILE A 1 98 ? -24.801 -4.386 24.539 1.00 89.12 98 ILE A CA 1
ATOM 792 C C . ILE A 1 98 ? -25.474 -5.245 23.458 1.00 89.12 98 ILE A C 1
ATOM 794 O O . ILE A 1 98 ? -25.166 -6.434 23.365 1.00 89.12 98 ILE A O 1
ATOM 798 N N . PRO A 1 99 ? -26.370 -4.678 22.633 1.00 91.06 99 PRO A N 1
ATOM 799 C CA . PRO A 1 99 ? -26.948 -5.383 21.495 1.00 91.06 99 PRO A CA 1
ATOM 800 C C . PRO A 1 99 ? -25.865 -5.768 20.480 1.00 91.06 99 PRO A C 1
ATOM 802 O O . PRO A 1 99 ? -25.006 -4.945 20.155 1.00 91.06 99 PRO A O 1
ATOM 805 N N . GLU A 1 100 ? -25.944 -6.985 19.942 1.00 88.50 100 GLU A N 1
ATOM 806 C CA . GLU A 1 100 ? -24.965 -7.536 18.991 1.00 88.50 100 GLU A CA 1
ATOM 807 C C . GLU A 1 100 ? -24.850 -6.700 17.702 1.00 88.50 100 GLU A C 1
ATOM 809 O O . GLU A 1 100 ? -23.748 -6.402 17.251 1.00 88.50 100 GLU A O 1
ATOM 814 N N . ASP A 1 101 ? -25.973 -6.195 17.184 1.00 91.69 101 ASP A N 1
ATOM 815 C CA . ASP A 1 101 ? -26.015 -5.356 15.974 1.00 91.69 101 ASP A CA 1
ATOM 816 C C . ASP A 1 101 ? -25.739 -3.864 16.234 1.00 91.69 101 ASP A C 1
ATOM 818 O O . ASP A 1 101 ? -25.904 -3.017 15.353 1.00 91.69 101 ASP A O 1
ATOM 822 N N . SER A 1 102 ? -25.316 -3.492 17.446 1.00 90.62 102 SER A N 1
ATOM 823 C CA . SER A 1 102 ? -25.007 -2.093 17.748 1.00 90.62 102 SER A CA 1
ATOM 824 C C . SER A 1 102 ? -23.675 -1.654 17.129 1.00 90.62 102 SER A C 1
ATOM 826 O O . SER A 1 102 ? -22.723 -2.429 16.991 1.00 90.62 102 SER A O 1
ATOM 828 N N . HIS A 1 103 ? -23.563 -0.356 16.826 1.00 90.25 103 HIS A N 1
ATOM 829 C CA . HIS A 1 103 ? -22.287 0.250 16.428 1.00 90.25 103 HIS A CA 1
ATOM 830 C C . HIS A 1 103 ? -21.193 0.021 17.478 1.00 90.25 103 HIS A C 1
ATOM 832 O O . HIS A 1 103 ? -20.025 -0.123 17.134 1.00 90.25 103 HIS A O 1
ATOM 838 N N . PHE A 1 104 ? -21.571 -0.046 18.756 1.00 90.94 104 PHE A N 1
ATOM 839 C CA . PHE A 1 104 ? -20.643 -0.266 19.856 1.00 90.94 104 PHE A CA 1
ATOM 840 C C . PHE A 1 104 ? -20.046 -1.680 19.839 1.00 90.94 104 PHE A C 1
ATOM 842 O O . PHE A 1 104 ? -18.831 -1.818 19.951 1.00 90.94 104 PHE A O 1
ATOM 849 N N . ALA A 1 105 ? -20.866 -2.710 19.603 1.00 90.31 105 ALA A N 1
ATOM 850 C CA . ALA A 1 105 ? -20.394 -4.086 19.426 1.00 90.31 105 ALA A CA 1
ATOM 851 C C . ALA A 1 105 ? -19.459 -4.223 18.211 1.00 90.31 105 ALA A C 1
ATOM 853 O O . ALA A 1 105 ? -18.436 -4.907 18.277 1.00 90.31 105 ALA A O 1
ATOM 854 N N . HIS A 1 106 ? -19.748 -3.501 17.124 1.00 90.62 106 HIS A N 1
ATOM 855 C CA . HIS A 1 106 ? -18.854 -3.434 15.968 1.00 90.62 106 HIS A CA 1
ATOM 856 C C . HIS A 1 106 ? -17.515 -2.770 16.318 1.00 90.62 106 HIS A C 1
ATOM 858 O O . HIS A 1 106 ? -16.460 -3.301 15.985 1.00 90.62 106 HIS A O 1
ATOM 864 N N . TYR A 1 107 ? -17.512 -1.635 17.017 1.00 90.69 107 TYR A N 1
ATOM 865 C CA . TYR A 1 107 ? -16.262 -0.995 17.442 1.00 90.69 107 TYR A CA 1
ATOM 866 C C . TYR A 1 107 ? -15.462 -1.858 18.421 1.00 90.69 107 TYR A C 1
ATOM 868 O O . TYR A 1 107 ? -14.237 -1.914 18.316 1.00 90.69 107 TYR A O 1
ATOM 876 N N . GLN A 1 108 ? -16.141 -2.593 19.301 1.00 90.75 108 GLN A N 1
ATOM 877 C CA . GLN A 1 108 ? -15.508 -3.559 20.192 1.00 90.75 108 GLN A CA 1
ATOM 878 C C . GLN A 1 108 ? -14.840 -4.699 19.410 1.00 90.75 108 GLN A C 1
ATOM 880 O O . GLN A 1 108 ? -13.685 -5.028 19.684 1.00 90.75 108 GLN A O 1
ATOM 885 N N . SER A 1 109 ? -15.508 -5.259 18.396 1.00 89.94 109 SER A N 1
ATOM 886 C CA . SER A 1 109 ? -14.921 -6.319 17.565 1.00 89.94 109 SER A CA 1
ATOM 887 C C . SER A 1 109 ? -13.742 -5.819 16.720 1.00 89.94 109 SER A C 1
ATOM 889 O O . SER A 1 109 ? -12.754 -6.536 16.560 1.00 89.94 109 SER A O 1
ATOM 891 N N . TYR A 1 110 ? -13.787 -4.570 16.241 1.00 87.31 110 TYR A N 1
ATOM 892 C CA . TYR A 1 110 ? -12.662 -3.946 15.538 1.00 87.31 110 TYR A CA 1
ATOM 893 C C . TYR A 1 110 ? -11.475 -3.634 16.459 1.00 87.31 110 TYR A C 1
ATOM 895 O O . TYR A 1 110 ? -10.331 -3.823 16.040 1.00 87.31 110 TYR A O 1
ATOM 903 N N . GLY A 1 111 ? -11.718 -3.184 17.693 1.00 86.25 111 GLY A N 1
ATOM 904 C CA . GLY A 1 111 ? -10.670 -2.943 18.695 1.00 86.25 111 GLY A CA 1
ATOM 905 C C . GLY A 1 111 ? -9.934 -4.219 19.113 1.00 86.25 111 GLY A C 1
ATOM 906 O O . GLY A 1 111 ? -8.725 -4.182 19.351 1.00 86.25 111 GLY A O 1
ATOM 907 N N . ALA A 1 112 ? -10.633 -5.359 19.077 1.00 86.25 112 ALA A N 1
ATOM 908 C CA . ALA A 1 112 ? -10.075 -6.680 19.355 1.00 86.25 112 ALA A CA 1
ATOM 909 C C . ALA A 1 112 ? -9.146 -7.225 18.251 1.00 86.25 112 ALA A C 1
ATOM 911 O O . ALA A 1 112 ? -8.533 -8.283 18.412 1.00 86.25 112 ALA A O 1
ATOM 912 N N . LEU A 1 113 ? -9.022 -6.537 17.108 1.00 84.38 113 LEU A N 1
ATOM 913 C CA . LEU A 1 113 ? -8.136 -6.985 16.040 1.00 84.38 113 LEU A CA 1
ATOM 914 C C . LEU A 1 113 ? -6.656 -6.742 16.398 1.00 84.38 113 LEU A C 1
ATOM 916 O O . LEU A 1 113 ? -6.277 -5.627 16.779 1.00 84.38 113 LEU A O 1
ATOM 920 N N . PRO A 1 114 ? -5.777 -7.740 16.185 1.00 74.12 114 PRO A N 1
ATOM 921 C CA . PRO A 1 114 ? -4.344 -7.551 16.353 1.00 74.12 114 PRO A CA 1
ATOM 922 C C . PRO A 1 114 ? -3.810 -6.621 15.257 1.00 74.12 114 PRO A C 1
ATOM 924 O O . PRO A 1 114 ? -3.939 -6.916 14.064 1.00 74.12 114 PRO A O 1
ATOM 927 N N . LEU A 1 115 ? -3.147 -5.529 15.656 1.00 66.81 115 LEU A N 1
ATOM 928 C CA . LEU A 1 115 ? -2.550 -4.534 14.746 1.00 66.81 115 LEU A CA 1
ATOM 929 C C . LEU A 1 115 ? -1.544 -5.138 13.744 1.00 66.81 115 LEU A C 1
ATOM 931 O O . LEU A 1 115 ? -1.285 -4.537 12.707 1.00 66.81 115 LEU A O 1
ATOM 935 N N . TYR A 1 116 ? -0.997 -6.326 14.025 1.00 60.84 116 TYR A N 1
ATOM 936 C CA . TYR A 1 116 ? 0.042 -6.970 13.213 1.00 60.84 116 TYR A CA 1
ATOM 937 C C . TYR A 1 116 ? -0.473 -8.032 12.221 1.00 60.84 116 TYR A C 1
ATOM 939 O O . TYR A 1 116 ? 0.293 -8.515 11.387 1.00 60.84 116 TYR A O 1
ATOM 947 N N . ARG A 1 117 ? -1.757 -8.432 12.255 1.00 57.47 117 ARG A N 1
ATOM 948 C CA . ARG A 1 117 ? -2.253 -9.488 11.347 1.00 57.47 117 ARG A CA 1
ATOM 949 C C . ARG A 1 117 ? -2.664 -8.900 9.995 1.00 57.47 117 ARG A C 1
ATOM 951 O O . ARG A 1 117 ? -3.843 -8.795 9.650 1.00 57.47 117 ARG A O 1
ATOM 958 N N . THR A 1 118 ? -1.658 -8.509 9.225 1.00 55.06 118 THR A N 1
ATOM 959 C CA . THR A 1 118 ? -1.801 -8.013 7.858 1.00 55.06 118 THR A CA 1
ATOM 960 C C . THR A 1 118 ? -2.267 -9.151 6.948 1.00 55.06 118 THR A C 1
ATOM 962 O O . THR A 1 118 ? -1.645 -10.204 6.832 1.00 55.06 118 THR A O 1
ATOM 965 N N . THR A 1 119 ? -3.404 -8.938 6.300 1.00 54.34 119 THR A N 1
ATOM 966 C CA . THR A 1 119 ? -4.145 -9.867 5.433 1.00 54.34 119 THR A CA 1
ATOM 967 C C . THR A 1 119 ? -3.497 -9.972 4.047 1.00 54.34 119 THR A C 1
ATOM 969 O O . THR A 1 119 ? -4.115 -9.684 3.027 1.00 54.34 119 THR A O 1
ATOM 972 N N . VAL A 1 120 ? -2.216 -10.344 3.995 1.00 56.41 120 VAL A N 1
ATOM 973 C CA . VAL A 1 120 ? -1.452 -10.398 2.732 1.00 56.41 120 VAL A CA 1
ATOM 974 C C . VAL A 1 120 ? -1.503 -11.782 2.072 1.00 56.41 120 VAL A C 1
ATOM 976 O O . VAL A 1 120 ? -1.429 -11.869 0.852 1.00 56.41 120 VAL A O 1
ATOM 979 N N . HIS A 1 121 ? -1.741 -12.852 2.834 1.00 50.88 121 HIS A N 1
ATOM 980 C CA . HIS A 1 121 ? -1.435 -14.209 2.369 1.00 50.88 121 HIS A CA 1
ATOM 981 C C . HIS A 1 121 ? -2.422 -14.884 1.403 1.00 50.88 121 HIS A C 1
ATOM 983 O O . HIS A 1 121 ? -2.084 -15.932 0.868 1.00 50.88 121 HIS A O 1
ATOM 989 N N . ARG A 1 122 ? -3.629 -14.355 1.149 1.00 51.12 122 ARG A N 1
ATOM 990 C CA . ARG A 1 122 ? -4.649 -15.140 0.412 1.00 51.12 122 ARG A CA 1
ATOM 991 C C . ARG A 1 122 ? -4.654 -14.974 -1.118 1.00 51.12 122 ARG A C 1
ATOM 993 O O .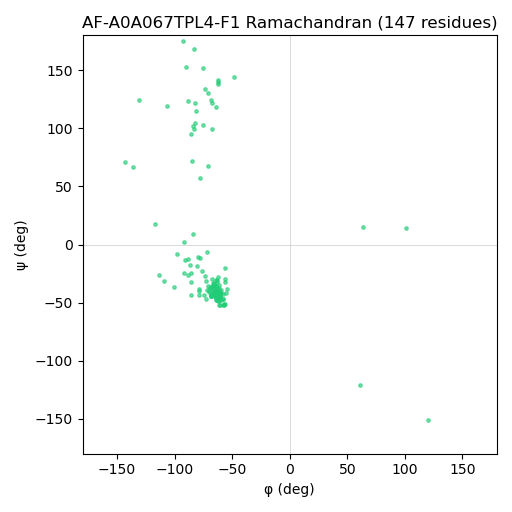 ARG A 1 122 ? -5.257 -15.797 -1.786 1.00 51.12 122 ARG A O 1
ATOM 1000 N N . ASN A 1 123 ? -3.969 -13.975 -1.685 1.00 53.66 123 ASN A N 1
ATOM 1001 C CA . ASN A 1 123 ? -4.058 -13.653 -3.126 1.00 53.66 123 ASN A CA 1
ATOM 1002 C C . ASN A 1 123 ? -2.733 -13.814 -3.905 1.00 53.66 123 ASN A C 1
ATOM 1004 O O . ASN A 1 123 ? -2.581 -13.233 -4.979 1.00 53.66 123 ASN A O 1
ATOM 1008 N N . GLU A 1 124 ? -1.743 -14.535 -3.372 1.00 57.66 124 GLU A N 1
ATOM 1009 C CA . GLU A 1 124 ? -0.403 -14.602 -3.985 1.00 57.66 124 GLU A CA 1
ATOM 1010 C C . GLU A 1 124 ? -0.248 -15.673 -5.080 1.00 57.66 124 GLU A C 1
ATOM 1012 O O . GLU A 1 124 ? 0.575 -15.481 -5.975 1.00 57.66 124 GLU A O 1
ATOM 1017 N N . GLU A 1 125 ? -1.054 -16.742 -5.084 1.00 57.81 125 GLU A N 1
ATOM 1018 C CA . GLU A 1 125 ? -0.856 -17.875 -6.009 1.00 57.81 125 GLU A CA 1
ATOM 1019 C C . GLU A 1 125 ? -1.274 -17.583 -7.462 1.00 57.81 125 GLU A C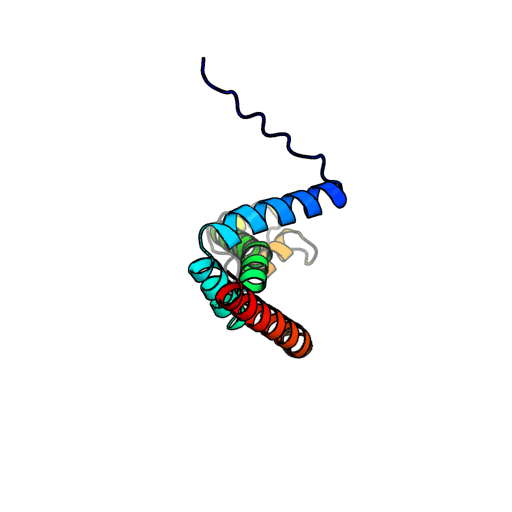 1
ATOM 1021 O O . GLU A 1 125 ? -0.509 -17.863 -8.384 1.00 57.81 125 GLU A O 1
ATOM 1026 N N . GLU A 1 126 ? -2.423 -16.942 -7.697 1.00 59.84 126 GLU A N 1
ATOM 1027 C CA . GLU A 1 126 ? -2.971 -16.748 -9.058 1.00 59.84 126 GLU A CA 1
ATOM 1028 C C . GLU A 1 126 ? -2.327 -15.572 -9.824 1.00 59.84 126 GLU A C 1
ATOM 1030 O O . GLU A 1 126 ? -2.366 -15.481 -11.047 1.00 59.84 126 GLU A O 1
ATOM 1035 N N . SER A 1 127 ? -1.674 -14.666 -9.098 1.00 63.72 127 SER A N 1
ATOM 1036 C CA . SER A 1 127 ? -1.112 -13.413 -9.617 1.00 63.72 127 SER A CA 1
ATOM 1037 C C . SER A 1 127 ? 0.314 -13.578 -10.169 1.00 63.72 127 SER A C 1
ATOM 1039 O O . SER A 1 127 ? 0.806 -12.728 -10.909 1.00 63.72 127 SER A O 1
ATOM 1041 N N . SER A 1 128 ? 1.002 -14.668 -9.817 1.00 67.56 128 SER A N 1
ATOM 1042 C CA . SER A 1 128 ? 2.436 -14.865 -10.074 1.00 67.56 128 SER A CA 1
ATOM 1043 C C . SER A 1 128 ? 2.826 -14.736 -11.556 1.00 67.56 128 SER A C 1
ATOM 1045 O O . SER A 1 128 ? 3.676 -13.906 -11.874 1.00 67.56 128 SER A O 1
ATOM 1047 N N . GLY A 1 129 ? 2.137 -15.438 -12.460 1.00 79.19 129 GLY A N 1
ATOM 1048 C CA . GLY A 1 129 ? 2.502 -15.482 -13.883 1.00 79.19 129 GLY A CA 1
ATOM 1049 C C . GLY A 1 129 ? 2.366 -14.155 -14.646 1.00 79.19 129 GLY A C 1
ATOM 1050 O O . GLY A 1 129 ? 3.175 -13.870 -15.527 1.00 79.19 129 GLY A O 1
ATOM 1051 N N . LEU A 1 130 ? 1.387 -13.307 -14.303 1.00 84.12 130 LEU A N 1
ATOM 1052 C CA . LEU A 1 130 ? 1.200 -12.006 -14.970 1.00 84.12 130 LEU A CA 1
ATOM 1053 C C . LEU A 1 130 ? 2.318 -11.018 -14.624 1.00 84.12 130 LEU A C 1
ATOM 1055 O O . LEU A 1 130 ? 2.810 -10.290 -15.488 1.00 84.12 130 LEU A O 1
ATOM 1059 N N . TRP A 1 131 ? 2.738 -11.002 -13.360 1.00 84.62 131 TRP A N 1
ATOM 1060 C CA . TRP A 1 131 ? 3.807 -10.118 -12.905 1.00 84.62 131 TRP A CA 1
ATOM 1061 C C . TRP A 1 131 ? 5.182 -10.553 -13.387 1.00 84.62 131 TRP A C 1
ATOM 1063 O O . TRP A 1 131 ? 6.022 -9.689 -13.625 1.00 84.62 131 TRP A O 1
ATOM 1073 N N . ASP A 1 132 ? 5.400 -11.855 -13.560 1.00 84.44 132 ASP A N 1
ATOM 1074 C CA . ASP A 1 132 ? 6.645 -12.368 -14.126 1.00 84.44 132 ASP A CA 1
ATOM 1075 C C . ASP A 1 132 ? 6.788 -11.915 -15.586 1.00 84.44 132 ASP A C 1
ATOM 1077 O O . ASP A 1 132 ? 7.829 -11.381 -15.971 1.00 84.44 132 ASP A O 1
ATOM 1081 N N . GLY A 1 133 ? 5.715 -12.008 -16.383 1.00 86.94 133 GLY A N 1
ATOM 1082 C CA . GLY A 1 133 ? 5.692 -11.476 -17.751 1.00 86.94 133 GLY A CA 1
ATOM 1083 C C . GLY A 1 133 ? 5.911 -9.959 -17.811 1.00 86.94 133 GLY A C 1
ATOM 1084 O O . GLY A 1 133 ? 6.679 -9.470 -18.641 1.00 86.94 133 GLY A O 1
ATOM 1085 N N . PHE A 1 134 ? 5.294 -9.209 -16.894 1.00 88.81 134 PHE A N 1
ATOM 1086 C CA . PHE A 1 134 ? 5.499 -7.762 -16.789 1.00 88.81 134 PHE A CA 1
ATOM 1087 C C . PHE A 1 134 ? 6.941 -7.402 -16.398 1.00 88.81 134 PHE A C 1
ATOM 1089 O O . PHE A 1 134 ? 7.531 -6.500 -16.992 1.00 88.81 134 PHE A O 1
ATOM 1096 N N . GLY A 1 135 ? 7.537 -8.136 -15.454 1.00 88.75 135 GLY A N 1
ATOM 1097 C CA . GLY A 1 135 ? 8.940 -7.978 -15.074 1.00 88.75 135 GLY A CA 1
ATOM 1098 C C . GLY A 1 135 ? 9.875 -8.171 -16.267 1.00 88.75 135 GLY A C 1
ATOM 1099 O O . GLY A 1 135 ? 10.717 -7.313 -16.526 1.00 88.75 135 GLY A O 1
ATOM 1100 N N . TRP A 1 136 ? 9.670 -9.229 -17.057 1.00 89.75 136 TRP A N 1
ATOM 1101 C CA . TRP A 1 136 ? 10.443 -9.469 -18.280 1.00 89.75 136 TRP A CA 1
ATOM 1102 C C . TRP A 1 136 ? 10.302 -8.350 -19.316 1.00 89.75 136 TRP A C 1
ATOM 1104 O O . TRP A 1 136 ? 11.300 -7.946 -19.915 1.00 89.75 136 TRP A O 1
ATOM 1114 N N . ALA A 1 137 ? 9.095 -7.812 -19.510 1.00 90.50 137 ALA A N 1
ATOM 1115 C CA . ALA A 1 137 ? 8.880 -6.691 -20.423 1.00 90.50 137 ALA A CA 1
ATOM 1116 C C . ALA A 1 137 ? 9.667 -5.439 -19.990 1.00 90.50 137 ALA A C 1
ATOM 1118 O O . ALA A 1 137 ? 10.299 -4.792 -20.827 1.00 90.50 137 ALA A O 1
ATOM 1119 N N . LEU A 1 138 ? 9.689 -5.134 -18.686 1.00 89.94 138 LEU A N 1
ATOM 1120 C CA . LEU A 1 138 ? 10.479 -4.028 -18.134 1.00 89.94 138 LEU A CA 1
ATOM 1121 C C . LEU A 1 138 ? 11.986 -4.266 -18.278 1.00 89.94 138 LEU A C 1
ATOM 1123 O O . LEU A 1 138 ? 12.713 -3.337 -18.626 1.00 89.94 138 LEU A O 1
ATOM 1127 N N . PHE A 1 139 ? 12.454 -5.499 -18.064 1.00 89.62 139 PHE A N 1
ATOM 1128 C CA . PHE A 1 139 ? 13.863 -5.858 -18.234 1.00 89.62 139 PHE A CA 1
ATOM 1129 C C . PHE A 1 139 ? 14.342 -5.621 -19.667 1.00 89.62 139 PHE A C 1
ATOM 1131 O O . PHE A 1 139 ? 15.333 -4.924 -19.896 1.00 89.62 139 PHE A O 1
ATOM 1138 N N . VAL A 1 140 ? 13.611 -6.174 -20.641 1.00 90.25 140 VAL A N 1
ATOM 1139 C CA . VAL A 1 140 ? 13.930 -6.027 -22.066 1.00 90.25 140 VAL A CA 1
ATOM 1140 C C . VAL A 1 140 ? 13.835 -4.560 -22.479 1.00 90.25 140 VAL A C 1
ATOM 1142 O O . VAL A 1 140 ? 14.730 -4.067 -23.162 1.00 90.25 140 VAL A O 1
ATOM 1145 N N . GLY A 1 141 ? 12.808 -3.840 -22.019 1.00 88.88 141 GLY A N 1
ATOM 1146 C CA . GLY A 1 141 ? 12.669 -2.402 -22.253 1.00 88.88 141 GLY A CA 1
ATOM 1147 C C . GLY A 1 141 ? 13.866 -1.601 -21.732 1.00 88.88 141 GLY A C 1
ATOM 1148 O O . GLY A 1 141 ? 14.427 -0.796 -22.473 1.00 88.88 141 GLY A O 1
ATOM 1149 N N . GLY A 1 142 ? 14.313 -1.871 -20.503 1.00 88.00 142 GLY A N 1
ATOM 1150 C CA . GLY A 1 142 ? 15.487 -1.227 -19.907 1.00 88.00 142 GLY A CA 1
ATOM 1151 C C . GLY A 1 142 ? 16.775 -1.482 -20.695 1.00 88.00 142 GLY A C 1
ATOM 1152 O O . GLY A 1 142 ? 17.524 -0.542 -20.959 1.00 88.00 142 GLY A O 1
ATOM 1153 N N . LEU A 1 143 ? 17.000 -2.722 -21.146 1.00 89.56 143 LEU A N 1
ATOM 1154 C CA . LEU A 1 143 ? 18.144 -3.058 -22.004 1.00 89.56 143 LEU A CA 1
ATOM 1155 C C . LEU A 1 143 ? 18.085 -2.344 -23.358 1.00 89.56 143 LEU A C 1
ATOM 1157 O O . LEU A 1 143 ? 19.096 -1.814 -23.813 1.00 89.56 143 LEU A O 1
ATOM 1161 N N . VAL A 1 144 ? 16.914 -2.300 -23.997 1.00 89.19 144 VAL A N 1
ATOM 1162 C CA . VAL A 1 144 ? 16.742 -1.609 -25.285 1.00 89.19 144 VAL A CA 1
ATOM 1163 C C . VAL A 1 144 ? 17.038 -0.118 -25.147 1.00 89.19 144 VAL A C 1
ATOM 1165 O O . VAL A 1 144 ? 17.707 0.440 -26.014 1.00 89.19 144 VAL A O 1
ATOM 1168 N N . VAL A 1 145 ? 16.591 0.518 -24.060 1.00 87.50 145 VAL A N 1
ATOM 1169 C CA . VAL A 1 145 ? 16.885 1.932 -23.789 1.00 87.50 145 VAL A CA 1
ATOM 1170 C C . VAL A 1 145 ? 18.390 2.162 -23.651 1.00 87.50 145 VAL A C 1
ATOM 1172 O O . VAL A 1 145 ? 18.902 3.066 -24.298 1.00 87.50 145 VAL A O 1
ATOM 1175 N N . MET A 1 146 ? 19.104 1.311 -22.906 1.00 85.31 146 MET A N 1
ATOM 1176 C CA . MET A 1 146 ? 20.559 1.433 -22.723 1.00 85.31 146 MET A CA 1
ATOM 1177 C C . MET A 1 146 ? 21.387 1.177 -23.985 1.00 85.31 146 MET A C 1
ATOM 1179 O O . MET A 1 146 ? 22.501 1.675 -24.096 1.00 85.31 146 MET A O 1
ATOM 1183 N N . VAL A 1 147 ? 20.901 0.327 -24.894 1.00 86.75 147 VAL A N 1
ATOM 1184 C CA . VAL A 1 147 ? 21.634 -0.024 -26.123 1.00 86.75 147 VAL A CA 1
ATOM 1185 C C . VAL A 1 147 ? 21.366 0.984 -27.240 1.00 86.75 147 VAL A C 1
ATOM 1187 O O . VAL A 1 147 ? 22.229 1.204 -28.088 1.00 86.75 147 VAL A O 1
ATOM 1190 N N . LYS A 1 148 ? 20.162 1.565 -27.282 1.00 84.19 148 LYS A N 1
ATOM 1191 C CA . LYS A 1 148 ? 19.724 2.441 -28.375 1.00 84.19 148 LYS A CA 1
ATOM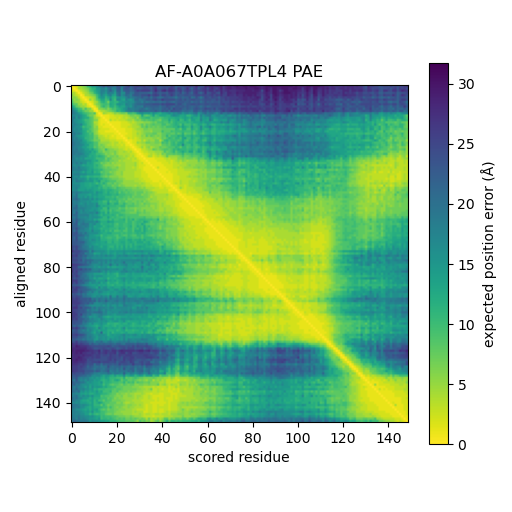 1192 C C . LYS A 1 148 ? 20.087 3.917 -28.164 1.00 84.19 148 LYS A C 1
ATOM 1194 O O . LYS A 1 148 ? 20.206 4.626 -29.163 1.00 84.19 148 LYS A O 1
ATOM 1199 N N . TYR A 1 149 ? 20.229 4.363 -26.916 1.00 76.88 149 TYR A N 1
ATOM 1200 C CA . TYR A 1 149 ? 20.488 5.755 -26.528 1.00 76.88 149 TYR A CA 1
ATOM 1201 C C . TYR A 1 149 ? 21.721 5.851 -25.632 1.00 76.88 149 TYR A C 1
ATOM 1203 O O . TYR A 1 149 ? 22.500 6.808 -25.833 1.00 76.88 149 TYR A O 1
#

Solvent-accessible surface area (backbone atoms only — not comparable to full-atom values): 8471 Å² total; per-residue (Å²): 135,81,85,79,83,80,82,82,78,67,66,97,41,75,66,41,52,51,52,50,51,50,54,51,44,54,59,46,44,70,75,37,20,64,60,49,15,51,48,29,40,56,39,27,76,47,57,59,49,67,60,50,50,48,51,39,56,67,57,47,45,56,50,51,52,51,38,51,52,34,40,75,36,16,23,32,70,93,40,70,36,84,93,23,62,46,40,55,50,36,57,73,76,43,56,94,56,78,59,78,90,35,74,63,46,50,49,44,59,50,15,42,52,66,93,78,74,73,90,66,81,87,68,59,78,85,50,48,69,63,48,53,56,50,14,52,53,33,34,54,49,14,52,50,40,50,73,76,96